Protein AF-A0A7C8CRR9-F1 (afdb_monomer)

Nearest PDB structures (foldseek):
  4k05-assembly1_A  TM=8.099E-01  e=1.352E-04  Bacteroides fragilis NCTC 9343
  8e07-assembly1_A  TM=4.139E-01  e=5.922E-01  Homo sapiens
  6vlc-assembly1_B  TM=3.054E-01  e=5.066E+00  Neisseria meningitidis Z2491

Mean predicted aligned error: 10.11 Å

Secondary structure (DSSP, 8-state):
--------HHHHHHHTTTGGGTTS-EEEE--TT-B-TT--BHHHHHHHTT--EEEEEE-SS-SSTT--TT------STTEEESS--

Structure (mmCIF, N/CA/C/O backbone):
data_AF-A0A7C8CRR9-F1
#
_entry.id   AF-A0A7C8CRR9-F1
#
loop_
_atom_site.group_PDB
_atom_site.id
_atom_site.type_symbol
_atom_site.label_atom_id
_atom_site.label_alt_id
_atom_site.label_comp_id
_atom_site.label_asym_id
_atom_site.label_entity_id
_atom_site.label_seq_id
_atom_site.pdbx_PDB_ins_code
_atom_site.Cartn_x
_atom_site.Cartn_y
_atom_site.Cartn_z
_atom_site.occupancy
_atom_site.B_iso_or_equiv
_atom_site.auth_seq_id
_atom_site.auth_comp_id
_atom_site.auth_asym_id
_atom_site.auth_atom_id
_atom_site.pdbx_PDB_model_num
ATOM 1 N N . MET A 1 1 ? -18.981 23.488 14.949 1.00 42.12 1 MET A N 1
ATOM 2 C CA . MET A 1 1 ? -19.173 22.691 13.722 1.00 42.12 1 MET A CA 1
ATOM 3 C C . MET A 1 1 ? -18.068 21.657 13.687 1.00 42.12 1 MET A C 1
ATOM 5 O O . MET A 1 1 ? -16.914 22.057 13.717 1.00 42.12 1 MET A O 1
ATOM 9 N N . LEU A 1 2 ? -18.393 20.365 13.701 1.00 49.72 2 LEU A N 1
ATOM 10 C CA . LEU A 1 2 ? -17.410 19.330 13.380 1.00 49.72 2 LEU A CA 1
ATOM 11 C C . LEU A 1 2 ? -17.265 19.345 11.859 1.00 49.72 2 LEU A C 1
ATOM 13 O O . LEU A 1 2 ? -18.161 18.906 11.144 1.00 49.72 2 LEU A O 1
ATOM 17 N N . THR A 1 3 ? -16.193 19.949 11.359 1.00 51.53 3 THR A N 1
ATOM 18 C CA . THR A 1 3 ? -15.783 19.780 9.967 1.00 51.53 3 THR A CA 1
ATOM 19 C C . THR A 1 3 ? -15.457 18.306 9.780 1.00 51.53 3 THR A C 1
ATOM 21 O O . THR A 1 3 ? -14.501 17.816 10.375 1.00 51.53 3 THR A O 1
ATOM 24 N N . SER A 1 4 ? -16.275 17.589 9.009 1.00 65.25 4 SER A N 1
ATOM 25 C CA . SER A 1 4 ? -15.913 16.261 8.516 1.00 65.25 4 SER A CA 1
ATOM 26 C C . SER A 1 4 ? -14.586 16.406 7.779 1.00 65.25 4 SER A C 1
ATOM 28 O O . SER A 1 4 ? -14.557 17.009 6.707 1.00 65.25 4 SER A O 1
ATOM 30 N N . ALA A 1 5 ? -13.490 15.928 8.367 1.00 79.56 5 ALA A N 1
ATOM 31 C CA . ALA A 1 5 ? -12.220 15.871 7.661 1.00 79.56 5 ALA A CA 1
ATOM 32 C C . ALA A 1 5 ? -12.410 14.999 6.409 1.00 79.56 5 ALA A C 1
ATOM 34 O O . ALA A 1 5 ? -13.100 13.978 6.464 1.00 79.56 5 ALA A O 1
ATOM 35 N N . LEU A 1 6 ? -11.872 15.437 5.269 1.00 85.75 6 LEU A N 1
ATOM 36 C CA . LEU A 1 6 ? -11.866 14.622 4.058 1.00 85.75 6 LEU A CA 1
ATOM 37 C C . LEU A 1 6 ? -11.074 13.344 4.352 1.00 85.75 6 LEU A C 1
ATOM 39 O O . LEU A 1 6 ? -9.936 13.428 4.803 1.00 85.75 6 LEU A O 1
ATOM 43 N N . GLN A 1 7 ? -11.681 12.189 4.095 1.00 90.88 7 GLN A N 1
ATOM 44 C CA . GLN A 1 7 ? -11.044 10.888 4.261 1.00 90.88 7 GLN A CA 1
ATOM 45 C C . GLN A 1 7 ? -10.692 10.323 2.883 1.00 90.88 7 GLN A C 1
ATOM 47 O O . GLN A 1 7 ? -11.574 10.162 2.034 1.00 90.88 7 GLN A O 1
ATO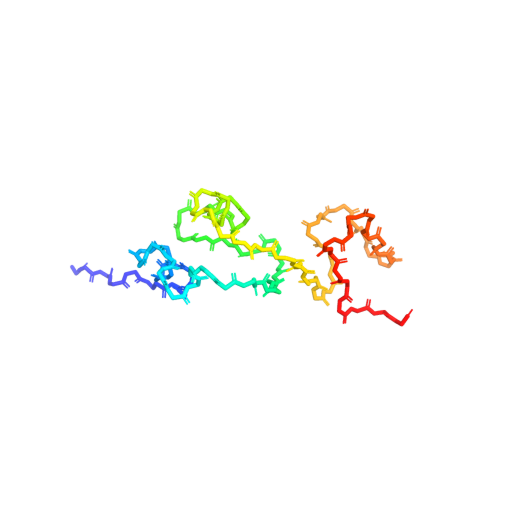M 52 N N . CYS A 1 8 ? -9.414 10.025 2.656 1.00 92.38 8 CYS A N 1
ATOM 53 C CA . CYS A 1 8 ? -8.953 9.425 1.409 1.00 92.38 8 CYS A CA 1
ATOM 54 C C . CYS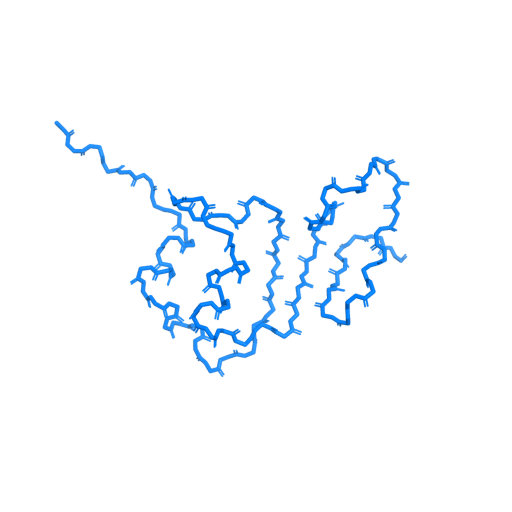 A 1 8 ? -9.280 7.923 1.365 1.00 92.38 8 CYS A C 1
ATOM 56 O O . CYS A 1 8 ? -9.596 7.291 2.374 1.00 92.38 8 CYS A O 1
ATOM 58 N N . GLY A 1 9 ? -9.173 7.315 0.180 1.00 93.69 9 GLY A N 1
ATOM 59 C CA . GLY A 1 9 ? -9.376 5.868 0.030 1.00 93.69 9 GLY A CA 1
ATOM 60 C C . GLY A 1 9 ? -8.407 5.035 0.878 1.00 93.69 9 GLY A C 1
ATOM 61 O O . GLY A 1 9 ? -8.809 4.025 1.448 1.00 93.69 9 GLY A O 1
ATOM 62 N N . LEU A 1 10 ? -7.159 5.495 1.021 1.00 94.38 10 LEU A N 1
ATOM 63 C CA . LEU A 1 10 ? -6.156 4.840 1.861 1.00 94.38 10 LEU A CA 1
ATOM 64 C C . LEU A 1 10 ? -6.537 4.863 3.348 1.00 94.38 10 LEU A C 1
ATOM 66 O O . LEU A 1 10 ? -6.445 3.834 4.010 1.00 94.38 10 LEU A O 1
ATOM 70 N N . ASP A 1 11 ? -7.048 5.989 3.852 1.00 94.50 11 ASP A N 1
ATOM 71 C CA . ASP A 1 11 ? -7.532 6.075 5.234 1.00 94.50 11 ASP A CA 1
ATOM 72 C C . ASP A 1 11 ? -8.651 5.069 5.496 1.00 94.50 11 ASP A C 1
ATOM 74 O O . ASP A 1 11 ? -8.669 4.414 6.532 1.00 94.50 11 ASP A O 1
ATOM 78 N N . ARG A 1 12 ? -9.581 4.915 4.546 1.00 95.00 12 ARG A N 1
ATOM 79 C CA . ARG A 1 12 ? -10.663 3.932 4.671 1.00 95.00 12 ARG A CA 1
ATOM 80 C C . ARG A 1 12 ? -10.135 2.502 4.695 1.00 95.00 12 ARG A C 1
ATOM 82 O O . ARG A 1 12 ? -10.569 1.713 5.524 1.00 95.00 12 ARG A O 1
ATOM 89 N N . LEU A 1 13 ? -9.199 2.170 3.804 1.00 95.19 13 LEU A N 1
ATOM 90 C CA . LEU A 1 13 ? -8.580 0.844 3.771 1.00 95.19 13 LEU A CA 1
ATOM 91 C C . LEU A 1 13 ? -7.849 0.532 5.081 1.00 95.19 13 LEU A C 1
ATOM 93 O O . LEU A 1 13 ? -7.990 -0.577 5.595 1.00 95.19 13 LEU A O 1
ATOM 97 N N . ARG A 1 14 ? -7.126 1.509 5.638 1.00 94.69 14 ARG A N 1
ATOM 98 C CA . ARG A 1 14 ? -6.468 1.398 6.944 1.0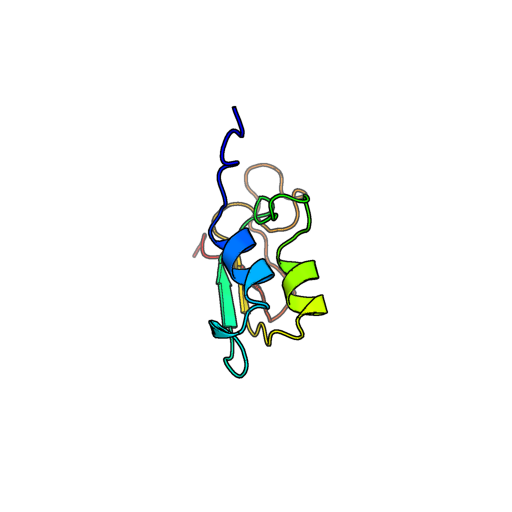0 94.69 14 ARG A CA 1
ATOM 99 C C . ARG A 1 14 ? -7.482 1.181 8.066 1.00 94.69 14 ARG A C 1
ATOM 101 O O . ARG A 1 14 ? -7.327 0.241 8.842 1.00 94.69 14 ARG A O 1
ATOM 108 N N . ASP A 1 15 ? -8.525 2.007 8.140 1.00 94.56 15 ASP A N 1
ATOM 109 C CA . ASP A 1 15 ? -9.558 1.917 9.183 1.00 94.56 15 ASP A CA 1
ATOM 110 C C . ASP A 1 15 ? -10.309 0.576 9.127 1.00 94.56 15 ASP A C 1
ATOM 112 O O . ASP A 1 15 ? -10.677 0.004 10.153 1.00 94.56 15 ASP A O 1
ATOM 116 N N . GLU A 1 16 ? -10.469 0.020 7.926 1.00 95.50 16 GLU A N 1
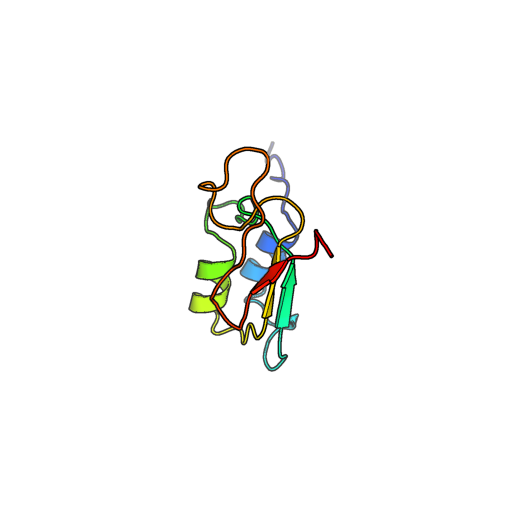ATOM 117 C CA . GLU A 1 16 ? -11.032 -1.309 7.679 1.00 95.50 16 GLU A CA 1
ATOM 118 C C . GLU A 1 16 ? -9.972 -2.431 7.760 1.00 95.50 16 GLU A C 1
ATOM 120 O O . GLU A 1 16 ? -10.209 -3.551 7.308 1.00 95.50 16 GLU A O 1
ATOM 125 N N . SER A 1 17 ? -8.795 -2.164 8.343 1.00 94.12 17 SER A N 1
ATOM 126 C CA . SER A 1 17 ? -7.701 -3.129 8.567 1.00 94.12 17 SER A CA 1
ATOM 127 C C . SER A 1 17 ? -7.265 -3.900 7.315 1.00 94.12 17 SER A C 1
ATOM 129 O O . SER A 1 17 ? -6.863 -5.071 7.396 1.00 94.12 17 SER A O 1
ATOM 131 N N . PHE A 1 18 ? -7.396 -3.257 6.153 1.00 95.69 18 PHE A N 1
ATOM 132 C CA . PHE A 1 18 ? -7.118 -3.798 4.827 1.00 95.69 18 PHE A CA 1
ATOM 133 C C . PHE A 1 18 ? -7.837 -5.127 4.542 1.00 95.69 18 PHE A C 1
ATOM 135 O O . PHE A 1 18 ? -7.355 -5.939 3.753 1.00 95.69 18 PHE A O 1
ATOM 142 N N . LEU A 1 19 ? -8.996 -5.374 5.171 1.00 94.75 19 LEU A N 1
ATOM 143 C CA . LEU A 1 19 ? -9.717 -6.652 5.080 1.00 94.75 19 LEU A CA 1
ATOM 144 C C . LEU A 1 19 ? -9.998 -7.075 3.634 1.00 94.75 19 LEU A C 1
ATOM 146 O O . LEU A 1 19 ? -9.869 -8.252 3.310 1.00 94.75 19 LEU A O 1
ATOM 150 N N . ALA A 1 20 ? -10.312 -6.115 2.762 1.00 94.44 20 ALA A N 1
ATOM 151 C CA . ALA A 1 20 ? -10.573 -6.359 1.346 1.00 94.44 20 ALA A CA 1
ATOM 152 C C . ALA A 1 20 ? -9.351 -6.875 0.557 1.00 94.44 20 ALA A C 1
ATOM 154 O O . ALA A 1 20 ? -9.526 -7.435 -0.522 1.00 94.44 20 ALA A O 1
ATOM 155 N N . LEU A 1 21 ? -8.130 -6.689 1.071 1.00 94.44 21 LEU A N 1
ATOM 156 C CA . LEU A 1 21 ? -6.878 -7.060 0.399 1.00 94.44 21 LEU A CA 1
ATOM 157 C C . LEU A 1 21 ? -6.269 -8.364 0.938 1.00 94.44 21 LEU A C 1
ATOM 159 O O . LEU A 1 21 ? -5.350 -8.916 0.334 1.00 94.44 21 LEU A O 1
ATOM 163 N N . ARG A 1 22 ? -6.758 -8.877 2.074 1.00 90.81 22 ARG A N 1
ATOM 164 C CA . ARG A 1 22 ? -6.157 -10.041 2.739 1.00 90.81 22 ARG A CA 1
ATOM 165 C C . ARG A 1 22 ? -6.236 -11.299 1.877 1.00 90.81 22 ARG A C 1
ATOM 167 O O . ARG A 1 22 ? -7.260 -11.593 1.266 1.00 90.81 22 ARG A O 1
ATOM 174 N N . GLY A 1 23 ? -5.144 -12.064 1.868 1.00 89.69 23 GLY A N 1
ATOM 175 C CA . GLY A 1 23 ? -5.022 -13.312 1.107 1.00 89.69 23 GLY A CA 1
ATOM 176 C C . GLY A 1 23 ? -4.872 -13.127 -0.407 1.00 89.69 23 GLY A C 1
ATOM 177 O O . GLY A 1 23 ? -4.760 -14.118 -1.125 1.00 89.69 23 GLY A O 1
ATOM 178 N N . SER A 1 24 ? -4.857 -11.884 -0.893 1.00 92.62 24 SER A N 1
ATOM 179 C CA . SER A 1 24 ? -4.597 -11.567 -2.294 1.00 92.62 24 SER A CA 1
ATOM 180 C C . SER A 1 24 ? -3.128 -11.214 -2.502 1.00 92.62 24 SER A C 1
ATOM 182 O O . SER A 1 24 ? -2.501 -10.612 -1.636 1.00 92.62 24 SER A O 1
ATOM 184 N N . ARG A 1 25 ? -2.606 -11.546 -3.684 1.00 91.44 25 ARG A N 1
ATOM 185 C CA . ARG A 1 25 ? -1.295 -11.091 -4.160 1.00 91.44 25 ARG A CA 1
ATOM 186 C C . ARG A 1 25 ? -1.473 -9.713 -4.786 1.00 91.44 25 ARG A C 1
ATOM 188 O O . ARG A 1 25 ? -2.110 -9.606 -5.835 1.00 91.44 25 ARG A O 1
ATOM 195 N N . ILE A 1 26 ? -0.967 -8.671 -4.140 1.00 92.88 26 ILE A N 1
ATOM 196 C CA . ILE A 1 26 ? -1.258 -7.283 -4.505 1.00 92.88 26 ILE A CA 1
ATOM 197 C C . ILE A 1 26 ? -0.143 -6.702 -5.376 1.00 92.88 26 ILE A C 1
ATOM 199 O O . ILE A 1 26 ? 1.036 -6.775 -5.038 1.00 92.88 26 ILE A O 1
ATOM 203 N N . GLY A 1 27 ? -0.534 -6.104 -6.501 1.00 91.88 27 GLY A N 1
ATOM 204 C CA . GLY A 1 27 ? 0.300 -5.174 -7.253 1.00 91.88 27 GLY A CA 1
ATOM 205 C C . GLY A 1 27 ? -0.067 -3.740 -6.878 1.00 91.88 27 GLY A C 1
ATOM 206 O O . GLY A 1 27 ? -1.248 -3.396 -6.907 1.00 91.88 27 GLY A O 1
ATOM 207 N N . VAL A 1 28 ? 0.912 -2.912 -6.529 1.00 90.38 28 VAL A N 1
ATOM 208 C CA . VAL A 1 28 ? 0.692 -1.551 -6.025 1.00 90.38 28 VAL A CA 1
ATOM 209 C C . VAL A 1 28 ? 1.279 -0.545 -6.998 1.00 90.38 28 VAL A C 1
ATOM 211 O O . VAL A 1 28 ? 2.467 -0.591 -7.276 1.00 90.38 28 VAL A O 1
ATOM 214 N N . CYS A 1 29 ? 0.459 0.369 -7.512 1.00 89.44 29 CYS A N 1
ATOM 215 C CA . CYS A 1 29 ? 0.929 1.488 -8.323 1.00 89.44 29 CYS A CA 1
ATOM 216 C C . CYS A 1 29 ? 0.803 2.777 -7.520 1.00 89.44 29 CYS A C 1
ATOM 218 O O . CYS A 1 29 ? -0.312 3.208 -7.216 1.00 89.44 29 CYS A O 1
ATOM 220 N N . CYS A 1 30 ? 1.933 3.369 -7.145 1.00 85.50 30 CYS A N 1
ATOM 221 C CA . CYS A 1 30 ? 1.950 4.600 -6.369 1.00 85.50 30 CYS A CA 1
ATOM 222 C C . CYS A 1 30 ? 3.253 5.379 -6.550 1.00 85.50 30 CYS A C 1
ATOM 224 O O . CYS A 1 30 ? 4.251 4.871 -7.051 1.00 85.50 30 CYS A O 1
ATOM 226 N N . ASN A 1 31 ? 3.229 6.634 -6.112 1.00 81.75 31 ASN A N 1
ATOM 227 C CA . ASN A 1 31 ? 4.411 7.466 -5.935 1.00 81.75 31 ASN A CA 1
ATOM 228 C C . ASN A 1 31 ? 4.592 7.790 -4.439 1.00 81.75 31 ASN A C 1
ATOM 230 O O . ASN A 1 31 ? 3.806 7.368 -3.587 1.00 81.75 31 ASN A O 1
ATOM 234 N N . ARG A 1 32 ? 5.599 8.608 -4.123 1.00 77.31 32 ARG A N 1
ATOM 235 C CA . ARG A 1 32 ? 5.944 8.997 -2.748 1.00 77.31 32 ARG A CA 1
ATOM 236 C C . ARG A 1 32 ? 4.843 9.757 -1.991 1.00 77.31 32 ARG A C 1
ATOM 238 O O . ARG A 1 32 ? 4.949 9.894 -0.777 1.00 77.31 32 ARG A O 1
ATOM 245 N N . SER A 1 33 ? 3.796 10.247 -2.667 1.00 84.44 33 SER A N 1
ATOM 246 C CA . SER A 1 33 ? 2.668 10.922 -2.010 1.00 84.44 33 SER A CA 1
ATOM 247 C C . SER A 1 33 ? 1.592 9.959 -1.500 1.00 84.44 33 SER A C 1
ATOM 249 O O . SER A 1 33 ? 0.562 10.415 -1.007 1.00 84.44 33 SER A O 1
ATOM 251 N N . ALA A 1 34 ? 1.793 8.644 -1.622 1.00 90.56 34 ALA A N 1
ATOM 252 C CA . ALA A 1 34 ? 0.929 7.640 -1.014 1.00 90.56 34 ALA A CA 1
ATOM 253 C C . ALA A 1 34 ? 1.155 7.574 0.506 1.00 90.56 34 ALA A C 1
ATOM 255 O O . ALA A 1 34 ? 1.843 6.690 1.018 1.00 90.56 34 ALA A O 1
ATOM 256 N N . ILE A 1 35 ? 0.571 8.547 1.203 1.00 93.38 35 ILE A N 1
ATOM 257 C CA . ILE A 1 35 ? 0.515 8.647 2.661 1.00 93.38 35 ILE A CA 1
ATOM 258 C C . ILE A 1 35 ? -0.941 8.684 3.128 1.00 93.38 35 ILE A C 1
ATOM 260 O O . ILE A 1 35 ? -1.823 9.147 2.398 1.00 93.38 35 ILE A O 1
ATOM 264 N N . ASP A 1 36 ? -1.205 8.193 4.332 1.00 92.69 36 ASP A N 1
ATOM 265 C CA . ASP A 1 36 ? -2.508 8.352 4.977 1.00 92.69 36 ASP A CA 1
ATOM 266 C C . ASP A 1 36 ? -2.660 9.739 5.638 1.00 92.69 36 ASP A C 1
ATOM 268 O O . ASP A 1 36 ? -1.747 10.570 5.635 1.00 92.69 36 ASP A O 1
ATOM 272 N N . GLY A 1 37 ? -3.821 10.009 6.235 1.00 90.69 37 GLY A N 1
ATOM 273 C CA . GLY A 1 37 ? -4.102 11.247 6.963 1.00 90.69 37 GLY A CA 1
ATOM 274 C C . GLY A 1 37 ? -3.246 11.470 8.218 1.00 90.69 37 GLY A C 1
ATOM 275 O O . GLY A 1 37 ? -3.305 12.556 8.798 1.00 90.69 37 GLY A O 1
ATOM 276 N N . HIS A 1 38 ? -2.448 10.483 8.640 1.00 90.06 38 HIS A N 1
ATOM 277 C CA . HIS A 1 38 ? -1.460 10.602 9.714 1.00 90.06 38 HIS A CA 1
ATOM 278 C C . HIS A 1 38 ? -0.039 10.856 9.188 1.00 90.06 38 HIS A C 1
ATOM 280 O O . HIS A 1 38 ? 0.860 11.129 9.984 1.00 90.06 38 HIS A O 1
ATOM 286 N N . GLY A 1 39 ? 0.158 10.836 7.867 1.00 90.38 39 GLY A N 1
ATOM 287 C CA . GLY A 1 39 ? 1.464 10.980 7.233 1.00 90.38 39 GLY A CA 1
ATOM 288 C C . GLY A 1 39 ? 2.262 9.678 7.162 1.00 90.38 39 GLY A C 1
ATOM 289 O O . GLY A 1 39 ? 3.454 9.729 6.871 1.00 90.38 39 GLY A O 1
ATOM 290 N N . THR A 1 40 ? 1.633 8.529 7.415 1.00 92.31 40 THR A N 1
ATOM 291 C CA . THR A 1 40 ? 2.276 7.214 7.321 1.00 92.31 40 THR A CA 1
ATOM 292 C C . THR A 1 40 ? 2.288 6.748 5.872 1.00 92.31 40 THR A C 1
ATOM 294 O O . THR A 1 40 ? 1.260 6.802 5.192 1.00 92.31 40 THR A O 1
ATOM 297 N N . HIS A 1 41 ? 3.440 6.282 5.390 1.00 92.31 41 HIS A N 1
ATOM 298 C CA . HIS A 1 41 ? 3.589 5.795 4.023 1.00 92.31 41 HIS A CA 1
ATOM 299 C C . HIS A 1 41 ? 2.858 4.468 3.798 1.00 92.31 41 HIS A C 1
ATOM 301 O O . HIS A 1 41 ? 2.765 3.619 4.683 1.00 92.31 41 HIS A O 1
ATOM 307 N N . LEU A 1 42 ? 2.366 4.270 2.572 1.00 93.00 42 LEU A N 1
ATOM 308 C CA . LEU A 1 42 ? 1.661 3.054 2.165 1.00 93.00 42 LEU A CA 1
ATOM 309 C C . LEU A 1 42 ? 2.480 1.773 2.392 1.00 93.00 42 LEU A C 1
ATOM 311 O O . LEU A 1 42 ? 1.913 0.753 2.778 1.00 93.00 42 LEU A O 1
ATOM 315 N N . GLU A 1 43 ? 3.793 1.832 2.162 1.00 89.88 43 GLU A N 1
ATOM 316 C CA . GLU A 1 43 ? 4.722 0.715 2.382 1.00 89.88 43 GLU A CA 1
ATOM 317 C C . GLU A 1 43 ? 4.708 0.250 3.844 1.00 89.88 43 GLU A C 1
ATOM 319 O O . GLU A 1 43 ? 4.501 -0.936 4.106 1.00 89.88 43 GLU A O 1
ATOM 324 N N . ASP A 1 44 ? 4.821 1.192 4.784 1.00 91.38 44 ASP A N 1
ATOM 325 C CA . ASP A 1 44 ? 4.793 0.908 6.22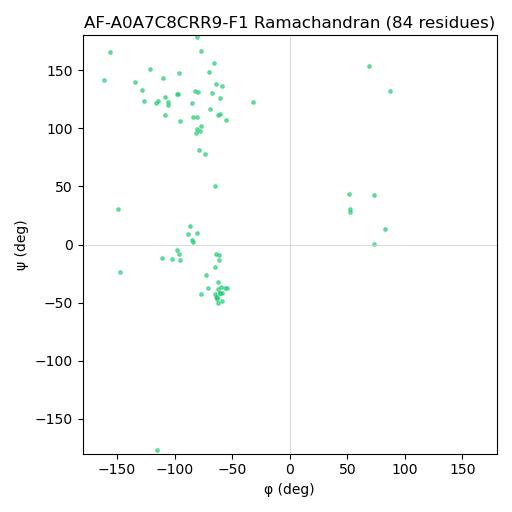1 1.00 91.38 44 ASP A CA 1
ATOM 326 C C . ASP A 1 44 ? 3.439 0.316 6.631 1.00 91.38 44 ASP A C 1
ATOM 328 O O . ASP A 1 44 ? 3.377 -0.713 7.304 1.00 91.38 44 ASP A O 1
ATOM 332 N N . LEU A 1 45 ? 2.339 0.904 6.146 1.00 93.81 45 LEU A N 1
ATOM 333 C CA . LEU A 1 45 ? 0.985 0.423 6.432 1.00 93.81 45 LEU A CA 1
ATOM 334 C C . LEU A 1 45 ? 0.758 -1.014 5.939 1.00 93.81 45 LEU A C 1
ATOM 336 O O . LEU A 1 45 ? 0.135 -1.822 6.630 1.00 93.81 45 LEU A O 1
ATOM 340 N N . PHE A 1 46 ? 1.248 -1.353 4.745 1.00 92.81 46 PHE A N 1
ATOM 341 C CA . PHE A 1 46 ? 1.138 -2.705 4.196 1.00 92.81 46 PHE A CA 1
ATOM 342 C C . PHE A 1 46 ? 2.034 -3.707 4.917 1.00 92.81 46 PHE A C 1
ATOM 344 O O . PHE A 1 46 ? 1.596 -4.838 5.151 1.00 92.81 46 PHE A O 1
ATOM 351 N N . GLN A 1 47 ? 3.235 -3.295 5.323 1.00 90.19 47 GLN A N 1
ATOM 352 C CA . GLN A 1 47 ? 4.122 -4.121 6.134 1.00 90.19 47 GLN A CA 1
ATOM 353 C C . GLN A 1 47 ? 3.499 -4.427 7.504 1.00 90.19 47 GLN A C 1
ATOM 355 O O . GLN A 1 47 ? 3.457 -5.588 7.912 1.00 90.19 47 GLN A O 1
ATOM 360 N N . GLU A 1 48 ? 2.961 -3.417 8.193 1.00 91.75 48 GLU A N 1
ATOM 361 C CA . GLU A 1 48 ? 2.281 -3.575 9.486 1.00 91.75 48 GLU A CA 1
ATOM 362 C C . GLU A 1 48 ? 1.036 -4.466 9.386 1.00 91.75 48 GLU A C 1
ATOM 364 O O . GLU A 1 48 ? 0.770 -5.284 10.270 1.00 91.75 48 GLU A O 1
ATOM 369 N N . ALA A 1 49 ? 0.287 -4.351 8.287 1.00 91.94 49 ALA A N 1
ATOM 370 C CA . ALA A 1 49 ? -0.911 -5.144 8.033 1.00 91.94 49 ALA A CA 1
ATOM 371 C C . ALA A 1 49 ? -0.635 -6.534 7.425 1.00 91.94 49 ALA A C 1
ATOM 373 O O . ALA A 1 49 ? -1.590 -7.267 7.148 1.00 91.94 49 ALA A O 1
ATOM 374 N N . ALA A 1 50 ? 0.637 -6.905 7.231 1.00 92.00 50 ALA A N 1
ATOM 375 C CA . ALA A 1 50 ? 1.070 -8.155 6.605 1.00 92.00 50 ALA A CA 1
ATOM 376 C C . ALA A 1 50 ? 0.396 -8.419 5.241 1.00 92.00 50 ALA A C 1
ATOM 378 O O . ALA A 1 50 ? -0.056 -9.531 4.951 1.00 92.00 50 ALA A O 1
ATOM 379 N N . ILE A 1 51 ? 0.296 -7.378 4.412 1.00 93.12 51 ILE A N 1
ATOM 380 C CA . ILE A 1 51 ? -0.234 -7.476 3.050 1.00 93.12 51 ILE A CA 1
ATOM 381 C C . ILE A 1 51 ? 0.843 -8.037 2.118 1.00 93.12 51 ILE A C 1
ATOM 383 O O . ILE A 1 51 ? 1.973 -7.555 2.097 1.00 93.12 51 ILE A O 1
ATOM 387 N N . ASP A 1 52 ? 0.477 -9.047 1.326 1.00 90.81 52 ASP A N 1
ATOM 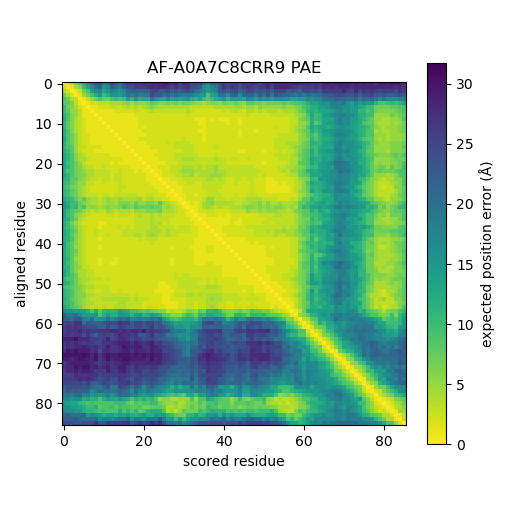388 C CA . ASP A 1 52 ? 1.365 -9.678 0.344 1.00 90.81 52 ASP A CA 1
ATOM 389 C C . ASP A 1 52 ? 1.466 -8.817 -0.921 1.00 90.81 52 ASP A C 1
ATOM 391 O O . ASP A 1 52 ? 0.757 -9.022 -1.913 1.00 90.81 52 ASP A O 1
ATOM 395 N N . VAL A 1 53 ? 2.320 -7.796 -0.859 1.00 90.25 53 VAL A N 1
ATOM 396 C CA . VAL A 1 53 ? 2.660 -6.980 -2.022 1.00 90.25 53 VAL A CA 1
ATOM 397 C C . VAL A 1 53 ? 3.702 -7.714 -2.850 1.00 90.25 53 VAL A C 1
ATOM 399 O O . VAL A 1 53 ? 4.860 -7.827 -2.470 1.00 90.25 53 VAL A O 1
ATOM 402 N N . VAL A 1 54 ? 3.285 -8.195 -4.017 1.00 89.81 54 VAL A N 1
ATOM 403 C CA . VAL A 1 54 ? 4.141 -8.987 -4.911 1.00 89.81 54 VAL A CA 1
ATOM 404 C C . VAL A 1 54 ? 4.816 -8.145 -5.985 1.00 89.81 54 VAL A C 1
ATOM 406 O O . VAL A 1 54 ? 5.677 -8.646 -6.714 1.00 89.81 54 VAL A O 1
ATOM 409 N N . ARG A 1 55 ? 4.362 -6.898 -6.159 1.00 87.31 55 ARG A N 1
ATOM 410 C CA . ARG A 1 55 ? 4.900 -5.974 -7.153 1.00 87.31 55 ARG A CA 1
ATOM 411 C C . ARG A 1 55 ? 4.530 -4.525 -6.851 1.00 87.31 55 ARG A C 1
ATOM 413 O O . ARG A 1 55 ? 3.387 -4.236 -6.513 1.00 87.31 55 ARG A O 1
ATOM 420 N N . TRP A 1 56 ? 5.472 -3.633 -7.090 1.00 85.44 56 TRP A N 1
ATOM 421 C CA . TRP A 1 56 ? 5.340 -2.186 -7.089 1.00 85.44 56 TRP A CA 1
ATOM 422 C C . TRP A 1 56 ? 5.455 -1.661 -8.520 1.00 85.44 56 TRP A C 1
ATOM 424 O O . TRP A 1 56 ? 6.220 -2.188 -9.329 1.00 85.44 56 TRP A O 1
ATOM 434 N N . PHE A 1 57 ? 4.686 -0.630 -8.835 1.00 82.94 57 PHE A N 1
ATOM 435 C CA . PHE A 1 57 ? 4.657 0.029 -10.130 1.00 82.94 57 PHE A CA 1
ATOM 436 C C . PHE A 1 57 ? 4.869 1.529 -9.936 1.00 82.94 57 PHE A C 1
ATOM 438 O O . PHE A 1 57 ? 4.110 2.176 -9.213 1.00 82.94 57 PHE A O 1
ATOM 445 N N . GLU A 1 58 ? 5.889 2.076 -10.588 1.00 74.00 58 GLU A N 1
ATOM 446 C CA . GLU A 1 58 ? 6.274 3.481 -10.460 1.00 74.00 58 GLU A CA 1
ATOM 447 C C . GLU A 1 58 ? 5.866 4.257 -11.723 1.00 74.00 58 GLU A C 1
ATOM 449 O O . GLU A 1 58 ? 6.302 3.894 -12.817 1.00 74.00 58 GLU A O 1
ATOM 454 N N . PRO A 1 59 ? 5.010 5.292 -11.612 1.00 64.06 59 PRO A N 1
ATOM 455 C CA . PRO A 1 59 ? 4.387 5.908 -12.782 1.00 64.06 59 PRO A CA 1
ATOM 456 C C . PRO A 1 59 ? 5.283 6.850 -13.605 1.00 64.06 59 PRO A C 1
ATOM 458 O O . PRO A 1 59 ? 5.206 6.770 -14.823 1.00 64.06 59 PRO A O 1
ATOM 461 N N . GLU A 1 60 ? 6.099 7.735 -13.008 1.00 52.56 60 GLU A N 1
ATOM 462 C CA . GLU A 1 60 ? 6.851 8.742 -13.804 1.00 52.56 60 GLU A CA 1
ATOM 463 C C . GLU A 1 60 ? 8.234 9.145 -13.238 1.00 52.56 60 GLU A C 1
ATOM 465 O O . GLU A 1 60 ? 9.098 9.531 -14.015 1.00 52.56 60 GLU A O 1
ATOM 470 N N . HIS A 1 61 ? 8.515 9.010 -11.928 1.00 54.91 61 HIS A N 1
ATOM 471 C CA . HIS A 1 61 ? 9.766 9.538 -11.330 1.00 54.91 61 HIS A CA 1
ATOM 472 C C . HIS A 1 61 ? 10.341 8.762 -10.125 1.00 54.91 61 HIS A C 1
ATOM 474 O O . HIS A 1 61 ? 10.993 9.357 -9.270 1.00 54.91 61 HIS A O 1
ATOM 480 N N . GLY A 1 62 ? 10.144 7.444 -10.047 1.00 49.22 62 GLY A N 1
ATOM 481 C CA . GLY A 1 62 ? 10.728 6.624 -8.975 1.00 49.22 62 GLY A CA 1
ATOM 482 C C . GLY A 1 62 ? 10.150 6.870 -7.566 1.00 49.22 62 GLY A C 1
ATOM 483 O O . GLY A 1 62 ? 9.634 7.943 -7.251 1.00 49.22 62 GLY A O 1
ATOM 484 N N . ILE A 1 63 ? 10.208 5.867 -6.684 1.00 45.22 63 ILE A N 1
ATOM 485 C CA . ILE A 1 63 ? 9.869 5.995 -5.246 1.00 45.22 63 ILE A CA 1
ATOM 486 C C . ILE A 1 63 ? 10.943 6.780 -4.477 1.00 45.22 63 ILE A C 1
ATOM 488 O O . ILE A 1 63 ? 10.671 7.450 -3.474 1.00 45.22 63 ILE A O 1
ATOM 492 N N . GLU A 1 64 ? 12.167 6.754 -4.987 1.00 47.78 64 GLU A N 1
ATOM 493 C CA . GLU A 1 64 ? 13.316 7.452 -4.442 1.00 47.78 64 GLU A CA 1
ATOM 494 C C . GLU A 1 64 ? 13.448 8.791 -5.181 1.00 47.78 64 GLU A C 1
ATOM 496 O O . GLU A 1 64 ? 13.867 8.838 -6.333 1.00 47.78 64 GLU A O 1
ATOM 501 N N . THR A 1 65 ? 13.100 9.908 -4.541 1.00 44.12 65 THR A N 1
ATOM 502 C CA . THR A 1 65 ? 13.398 11.278 -5.014 1.00 44.12 65 THR A CA 1
ATOM 503 C C . THR A 1 65 ? 14.914 11.570 -5.037 1.00 44.12 65 THR A C 1
ATOM 505 O O . THR A 1 65 ? 15.381 12.559 -4.477 1.00 44.12 65 THR A O 1
ATOM 508 N N . THR A 1 66 ? 15.708 10.688 -5.639 1.00 41.91 66 THR A N 1
ATOM 509 C CA . THR A 1 66 ? 17.120 10.865 -5.999 1.00 41.91 66 THR A CA 1
ATOM 510 C C . THR A 1 66 ? 17.324 10.942 -7.511 1.00 41.91 66 THR A C 1
ATOM 512 O O . THR A 1 66 ? 18.393 11.370 -7.936 1.00 41.91 66 THR A O 1
ATOM 515 N N . ALA A 1 67 ? 16.320 10.614 -8.328 1.00 42.78 67 ALA A N 1
ATOM 516 C CA . ALA A 1 67 ? 16.385 10.835 -9.768 1.00 42.78 67 ALA A CA 1
ATOM 517 C C . ALA A 1 67 ? 16.055 12.302 -10.085 1.00 42.78 67 ALA A C 1
ATOM 519 O O . ALA A 1 67 ? 14.896 12.718 -10.082 1.00 42.78 67 ALA A O 1
ATOM 520 N N . GLN A 1 68 ? 17.096 13.108 -10.307 1.00 36.53 68 GLN A N 1
ATOM 521 C CA . GLN A 1 68 ? 16.938 14.384 -10.996 1.00 36.53 68 GLN A CA 1
ATOM 522 C C . GLN A 1 68 ? 16.516 14.146 -12.451 1.00 36.53 68 GLN A C 1
ATOM 524 O O . GLN A 1 68 ? 16.746 13.084 -13.024 1.00 36.53 68 GLN A O 1
ATOM 529 N N . ASP A 1 69 ? 15.884 15.178 -13.002 1.00 39.44 69 ASP A N 1
ATOM 530 C CA . ASP A 1 69 ? 15.412 15.324 -14.376 1.00 39.44 69 ASP A CA 1
ATOM 531 C C . ASP A 1 69 ? 16.288 14.580 -15.412 1.00 39.44 69 ASP A C 1
ATOM 533 O O . ASP A 1 69 ? 17.485 14.843 -15.529 1.00 39.44 69 ASP A O 1
ATOM 537 N N . MET A 1 70 ? 15.659 13.674 -16.171 1.00 39.31 70 MET A N 1
ATOM 538 C CA . MET A 1 70 ? 16.224 12.895 -17.289 1.00 39.31 70 MET A CA 1
ATOM 539 C C . MET A 1 70 ? 17.213 11.745 -16.992 1.00 39.31 70 MET A C 1
ATOM 541 O O . MET A 1 70 ? 18.148 11.543 -17.766 1.00 39.31 70 MET A O 1
ATOM 545 N N . GLU A 1 71 ? 16.980 10.899 -15.983 1.00 34.81 71 GLU A N 1
ATOM 546 C CA . GLU A 1 71 ? 17.626 9.572 -15.935 1.00 34.81 71 GLU A CA 1
ATOM 547 C C . GLU A 1 71 ? 16.638 8.420 -15.712 1.00 34.81 71 GLU A C 1
ATOM 549 O O . GLU A 1 71 ? 15.779 8.453 -14.832 1.00 34.81 71 GLU A O 1
ATOM 554 N N . THR A 1 72 ? 16.786 7.375 -16.532 1.00 38.16 72 THR A N 1
ATOM 555 C CA . THR A 1 72 ? 16.059 6.109 -16.425 1.00 38.16 72 THR A CA 1
ATOM 556 C C . THR A 1 72 ? 16.366 5.450 -15.084 1.00 38.16 72 THR A C 1
ATOM 558 O O . THR A 1 72 ? 17.478 4.971 -14.852 1.00 38.16 72 THR A O 1
ATOM 561 N N . VAL A 1 73 ? 15.368 5.374 -14.204 1.00 42.62 73 VAL A N 1
ATOM 562 C CA . VAL A 1 73 ? 15.491 4.639 -12.943 1.00 42.62 73 VAL A CA 1
ATOM 563 C C . VAL A 1 73 ? 15.339 3.149 -13.232 1.00 42.62 73 VAL A C 1
ATOM 565 O O . VAL A 1 73 ? 14.234 2.621 -13.334 1.00 42.62 73 VAL A O 1
ATOM 568 N N . VAL A 1 74 ? 16.464 2.447 -13.362 1.00 43.06 74 VAL A N 1
ATOM 569 C CA . VAL A 1 74 ? 16.469 0.982 -13.298 1.00 43.06 74 VAL A CA 1
ATOM 570 C C . VAL A 1 74 ? 16.465 0.595 -11.823 1.00 43.06 74 VAL A C 1
ATOM 572 O O . VAL A 1 74 ? 17.504 0.572 -11.161 1.00 43.06 74 VAL A O 1
ATOM 575 N N . SER A 1 75 ? 15.281 0.315 -11.282 1.00 43.91 75 SER A N 1
ATOM 576 C CA . SER A 1 75 ? 15.175 -0.274 -9.950 1.00 43.91 75 SER A CA 1
ATOM 577 C C . SER A 1 75 ? 15.696 -1.712 -9.988 1.00 43.91 75 SER A C 1
ATOM 579 O O . SER A 1 75 ? 15.146 -2.576 -10.663 1.00 43.91 75 SER A O 1
ATOM 581 N N . ASN A 1 76 ? 16.771 -1.981 -9.244 1.00 40.38 76 ASN A N 1
ATOM 582 C CA . ASN A 1 76 ? 17.355 -3.320 -9.090 1.00 40.38 76 ASN A CA 1
ATOM 583 C C . ASN A 1 76 ? 16.600 -4.190 -8.059 1.00 40.38 76 ASN A C 1
ATOM 585 O O . ASN A 1 76 ? 17.087 -5.256 -7.674 1.00 40.38 76 ASN A O 1
ATOM 589 N N . ARG A 1 77 ? 15.424 -3.754 -7.580 1.00 49.91 77 ARG A N 1
ATOM 590 C CA . ARG A 1 77 ? 14.520 -4.599 -6.791 1.00 49.91 77 ARG A CA 1
ATOM 591 C C . ARG A 1 77 ? 13.649 -5.395 -7.772 1.00 49.91 77 ARG A C 1
ATOM 593 O O . ARG A 1 77 ? 12.924 -4.773 -8.543 1.00 49.91 77 ARG A O 1
ATOM 600 N N . PRO A 1 78 ? 13.644 -6.743 -7.739 1.00 50.19 78 PRO A N 1
ATOM 601 C CA . PRO A 1 78 ? 12.871 -7.569 -8.684 1.00 50.19 78 PRO A CA 1
ATOM 602 C C . PRO A 1 78 ? 11.348 -7.339 -8.611 1.00 50.19 78 PRO A C 1
ATOM 604 O O . PRO A 1 78 ? 10.587 -7.840 -9.4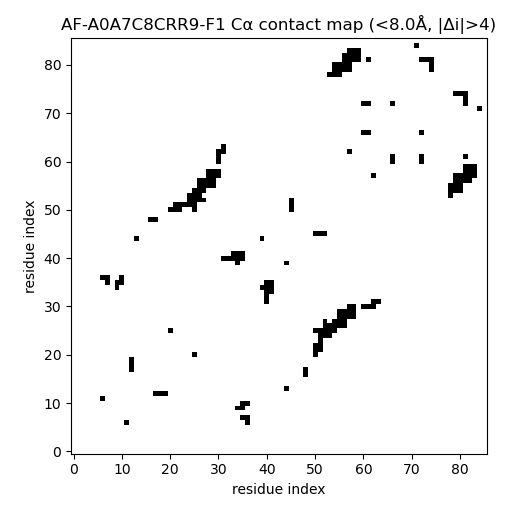42 1.00 50.19 78 PRO A O 1
ATOM 607 N N . GLU A 1 79 ? 10.908 -6.590 -7.603 1.00 61.88 79 GLU A N 1
ATOM 608 C CA . GLU A 1 79 ? 9.521 -6.276 -7.308 1.00 61.88 79 GLU A CA 1
ATOM 609 C C . GLU A 1 79 ? 9.065 -4.927 -7.870 1.00 61.88 79 GLU A C 1
ATOM 611 O O . GLU A 1 79 ? 7.872 -4.679 -7.825 1.00 61.88 79 GLU A O 1
ATOM 616 N N . VAL A 1 80 ? 9.932 -4.071 -8.425 1.00 67.88 80 VAL A N 1
ATOM 617 C CA . VAL A 1 80 ? 9.535 -2.736 -8.916 1.00 67.88 80 VAL A CA 1
ATOM 618 C C . VAL A 1 80 ? 9.555 -2.692 -10.446 1.00 67.88 80 VAL A C 1
ATOM 620 O O . VAL A 1 80 ? 10.562 -3.019 -11.069 1.00 67.88 80 VAL A O 1
ATOM 623 N N . ILE A 1 81 ? 8.446 -2.274 -11.061 1.00 70.19 81 ILE A N 1
ATOM 624 C CA . ILE A 1 81 ? 8.324 -2.042 -12.506 1.00 70.19 8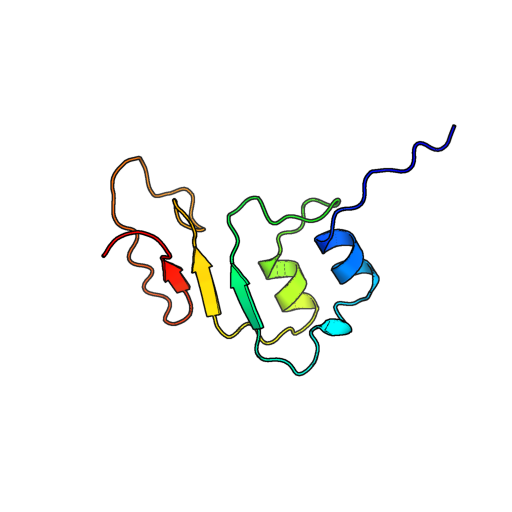1 ILE A CA 1
ATOM 625 C C . ILE A 1 81 ? 8.087 -0.557 -12.772 1.00 70.19 81 ILE A C 1
ATOM 627 O O . ILE A 1 81 ? 7.098 0.006 -12.306 1.00 70.19 81 ILE A O 1
ATOM 631 N N . SER A 1 82 ? 8.951 0.057 -13.581 1.00 69.31 82 SER A N 1
ATOM 632 C CA . SER A 1 82 ? 8.660 1.369 -14.165 1.00 69.31 82 SER A CA 1
ATOM 633 C C . SER A 1 82 ? 7.511 1.238 -15.166 1.00 69.31 82 SER A C 1
ATOM 635 O O . SER A 1 82 ? 7.543 0.363 -16.031 1.00 69.31 82 SER A O 1
ATOM 637 N N . LEU A 1 83 ? 6.497 2.099 -15.066 1.00 70.56 83 LEU A N 1
ATOM 638 C CA . LEU A 1 83 ? 5.439 2.224 -16.078 1.00 70.56 83 LEU A CA 1
ATOM 639 C C . LEU A 1 83 ? 5.798 3.236 -17.179 1.00 70.56 83 LEU A C 1
ATOM 641 O O . LEU A 1 83 ? 4.941 3.577 -17.995 1.00 70.56 83 LEU A O 1
ATOM 645 N N . TYR A 1 84 ? 7.046 3.709 -17.199 1.00 62.28 84 TYR A N 1
ATOM 646 C CA . TYR A 1 84 ? 7.540 4.717 -18.131 1.00 62.28 84 TYR A CA 1
ATOM 647 C C . TYR A 1 84 ? 8.909 4.337 -18.719 1.00 62.28 84 TYR A C 1
ATOM 649 O O . TYR A 1 84 ? 9.792 3.876 -17.991 1.00 62.28 84 TYR A O 1
ATOM 657 N N . GLY A 1 85 ? 9.084 4.598 -20.022 1.00 57.03 85 GLY A N 1
ATOM 658 C CA . GLY A 1 85 ? 10.272 4.242 -20.814 1.00 57.03 85 GLY A CA 1
ATOM 659 C C . GLY A 1 85 ? 10.194 2.829 -21.411 1.00 57.03 85 GLY A C 1
ATOM 660 O O . GLY A 1 85 ? 9.832 1.894 -20.702 1.00 57.03 85 GLY A O 1
ATOM 661 N N . ASP A 1 86 ? 10.500 2.704 -22.710 1.00 46.34 86 ASP A N 1
ATOM 662 C CA . ASP A 1 86 ? 10.659 1.418 -23.421 1.00 46.34 86 ASP A CA 1
ATOM 663 C C . ASP A 1 86 ? 11.977 0.715 -23.048 1.00 46.34 86 ASP A C 1
ATOM 665 O O . ASP A 1 86 ? 13.016 1.415 -22.954 1.00 46.34 86 ASP A O 1
#

Radius of gyration: 15.01 Å; Cα contacts (8 Å, |Δi|>4): 101; chains: 1; bounding box: 37×36×37 Å

pLDDT: mean 75.64, std 20.75, range [34.81, 95.69]

Foldseek 3Di:
DPDPDDFDPVNVCLVVLVVVQPPHADEEEDELPQAGPVRHHPVVSCVVSVGNHQAYEYEDADNDPPDDPDDDDPPPPPRYDYPDDD

Sequence (86 aa):
MLTSALQCGLDRLRDESFLALRGSRIGVCCNRSAIDGHGTHLEDLFQEAAIDVVRWFEPEHGIETTAQDMETVVSNRPEVISLYGD

Solvent-accessible surface area (backbone atoms only — not comparable to full-atom values): 5618 Å² total; per-residue (Å²): 132,88,74,79,74,89,77,54,74,61,42,52,38,56,78,54,68,41,60,93,53,64,97,42,82,36,74,45,76,54,55,76,80,48,47,37,9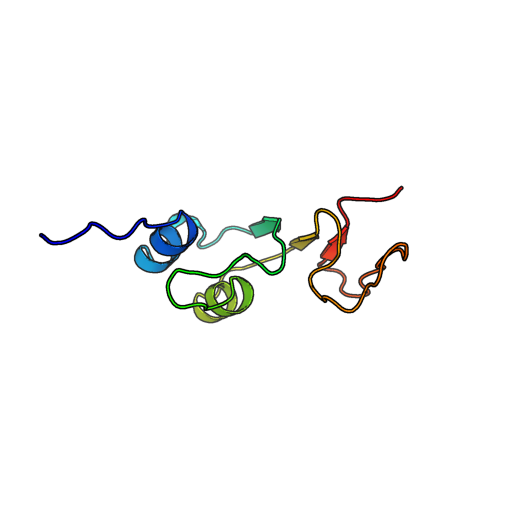5,86,67,49,44,52,68,59,54,33,59,76,66,69,52,50,69,69,29,39,32,26,66,85,61,58,74,58,93,75,64,60,93,92,60,88,78,79,62,89,48,98,42,51,41,67,72,55,83,136